Protein AF-A0A8T6Q1A8-F1 (afdb_monomer_lite)

Sequence (172 aa):
NLSPQQPLPDKAPEMGGGPTGDSDDDLKTLLKALLAKLEGNATGDNDNKPDDNPTGDGEDDEEETTITGDSAWRAEVIMPGIDLSRKVKPTAFKRDVLAAADKTLVRQVVGDADIRKLPKQSVDMAFNAVSEIAKGRNTRSTTGDAQRPNMGMTSIASLNKQNADFWSNRKG

Organism: Escherichia coli (NCBI:txid562)

Radius of gyration: 29.1 Å; chains: 1; bounding box: 57×61×87 Å

pLDDT: mean 73.67, std 16.0, range [37.66, 94.38]

Secondary structure (DSSP, 8-state):
-----S----S--SS--------HHHHHHHHHHHHHHHHTT----------S-TT-SSSTT---EE--THHHHHHHHHSTT---SSEE-HHHHHHHHHHHS-HHHHHHHHTT--GGGS-HHHHHHHHHHHHHHHHHHHH----TTTT-TT-----HHHHHHHHHHHHHTT--

Structure (mmCIF, N/CA/C/O backbone):
data_AF-A0A8T6Q1A8-F1
#
_entry.id   AF-A0A8T6Q1A8-F1
#
loop_
_atom_site.group_PDB
_atom_site.id
_atom_site.type_symbol
_atom_site.label_atom_id
_atom_site.label_alt_id
_atom_site.label_comp_id
_atom_site.label_asym_id
_atom_site.label_entity_id
_atom_site.label_seq_id
_atom_site.pdbx_PDB_ins_code
_atom_site.Cartn_x
_atom_site.Cartn_y
_atom_site.Cartn_z
_atom_site.occupancy
_atom_site.B_iso_or_equiv
_atom_site.auth_seq_id
_atom_site.auth_comp_id
_atom_site.auth_asym_id
_atom_site.auth_atom_id
_atom_site.pdbx_PDB_model_num
ATOM 1 N N . ASN A 1 1 ? 41.055 49.635 -30.285 1.00 50.28 1 ASN A N 1
ATOM 2 C CA . ASN A 1 1 ? 40.149 50.374 -29.384 1.00 50.28 1 ASN A CA 1
ATOM 3 C C . ASN A 1 1 ? 38.713 50.204 -29.843 1.00 50.28 1 ASN A C 1
ATOM 5 O O . ASN A 1 1 ? 38.226 51.037 -30.592 1.00 50.28 1 ASN A O 1
ATOM 9 N N . LEU A 1 2 ? 38.058 49.112 -29.441 1.00 51.06 2 LEU A N 1
ATOM 10 C CA . LEU A 1 2 ? 36.600 49.018 -29.501 1.00 51.06 2 LEU A CA 1
ATOM 11 C C . LEU A 1 2 ? 36.084 49.250 -28.083 1.00 51.06 2 LEU A C 1
ATOM 13 O O . LEU A 1 2 ? 36.251 48.396 -27.216 1.00 51.06 2 LEU A O 1
ATOM 17 N N . SER A 1 3 ? 35.533 50.435 -27.842 1.00 64.31 3 SER A N 1
ATOM 18 C CA . SER A 1 3 ? 34.789 50.723 -26.618 1.00 64.31 3 SER A CA 1
ATOM 19 C C . SER A 1 3 ? 33.500 49.892 -26.611 1.00 64.31 3 SER A C 1
ATOM 21 O O . SER A 1 3 ? 32.858 49.795 -27.661 1.00 64.31 3 SER A O 1
ATOM 23 N N . PRO A 1 4 ? 33.087 49.308 -25.474 1.00 60.31 4 PRO A N 1
ATOM 24 C CA . PRO A 1 4 ? 31.845 48.550 -25.405 1.00 60.31 4 PRO A CA 1
ATOM 25 C C . PRO A 1 4 ? 30.645 49.487 -25.594 1.00 60.31 4 PRO A C 1
ATOM 27 O O . PRO A 1 4 ? 30.367 50.354 -24.767 1.00 60.31 4 PRO A O 1
ATOM 30 N N . GLN A 1 5 ? 29.942 49.328 -26.715 1.00 64.19 5 GLN A N 1
ATOM 31 C CA . GLN A 1 5 ? 28.661 49.978 -26.979 1.00 64.19 5 GLN A CA 1
ATOM 32 C C . GLN A 1 5 ? 27.551 49.136 -26.366 1.00 64.19 5 GLN A C 1
ATOM 34 O O . GLN A 1 5 ? 26.950 48.320 -27.052 1.00 64.19 5 GLN A O 1
ATOM 39 N N . GLN A 1 6 ? 27.344 49.321 -25.063 1.00 65.00 6 GLN A N 1
ATOM 40 C CA . GLN A 1 6 ? 26.043 49.388 -24.385 1.00 65.00 6 GLN A CA 1
ATOM 41 C C . GLN A 1 6 ? 26.291 49.378 -22.868 1.00 65.00 6 GLN A C 1
ATOM 43 O O . GLN A 1 6 ? 26.994 48.488 -22.384 1.00 65.00 6 GLN A O 1
ATOM 48 N N . PRO A 1 7 ? 25.763 50.351 -22.099 1.00 67.50 7 PRO A N 1
ATOM 49 C CA . PRO A 1 7 ? 25.783 50.239 -20.648 1.00 67.50 7 PRO A CA 1
ATOM 50 C C . PRO A 1 7 ? 24.930 49.034 -20.237 1.00 67.50 7 PRO A C 1
ATOM 52 O O . PRO A 1 7 ? 23.862 48.796 -20.805 1.00 67.50 7 PRO A O 1
ATOM 55 N N . LEU A 1 8 ? 25.423 48.261 -19.269 1.00 63.38 8 LEU A N 1
ATOM 56 C CA . LEU A 1 8 ? 24.639 47.204 -18.636 1.00 63.38 8 LEU A CA 1
ATOM 57 C C . LEU A 1 8 ? 23.349 47.816 -18.055 1.00 63.38 8 LEU A C 1
ATOM 59 O O . LEU A 1 8 ? 23.383 48.954 -17.585 1.00 63.38 8 LEU A O 1
ATOM 63 N N . PRO A 1 9 ? 22.213 47.103 -18.110 1.00 67.38 9 PRO A N 1
ATOM 64 C CA . PRO A 1 9 ? 20.949 47.620 -17.609 1.00 67.38 9 PRO A CA 1
ATOM 65 C C . PRO A 1 9 ? 21.023 47.880 -16.098 1.00 67.38 9 PRO A C 1
ATOM 67 O O . PRO A 1 9 ? 21.118 46.955 -15.293 1.00 67.38 9 PRO A O 1
ATOM 70 N N . ASP A 1 10 ? 20.939 49.155 -15.722 1.00 61.56 10 ASP A N 1
ATOM 71 C CA . ASP A 1 10 ? 20.756 49.605 -14.345 1.00 61.56 10 ASP A CA 1
ATOM 72 C C . ASP A 1 10 ? 19.269 49.535 -13.974 1.00 61.56 10 ASP A C 1
ATOM 74 O O . ASP A 1 10 ? 18.529 50.487 -14.225 1.00 61.56 10 ASP A O 1
ATOM 78 N N . LYS A 1 11 ? 18.828 48.419 -13.376 1.00 56.56 11 LYS A N 1
ATOM 79 C CA . LYS A 1 11 ? 17.874 48.344 -12.243 1.00 56.56 11 LYS A CA 1
ATOM 80 C C . LYS A 1 11 ? 17.259 46.955 -12.083 1.00 56.56 11 LYS A C 1
ATOM 82 O O . LYS A 1 11 ? 17.244 46.143 -12.998 1.00 56.56 11 LYS A O 1
ATOM 87 N N . ALA A 1 12 ? 16.784 46.743 -10.856 1.00 61.25 12 ALA A N 1
ATOM 88 C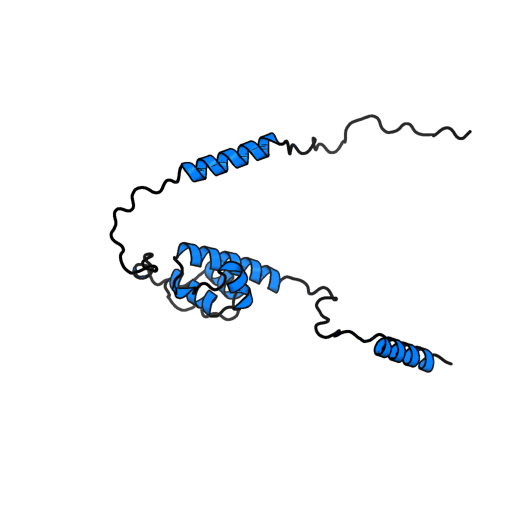 CA . ALA A 1 12 ? 16.126 45.566 -10.302 1.00 61.25 12 ALA A CA 1
ATOM 89 C C . ALA A 1 12 ? 15.215 44.791 -11.280 1.00 61.25 12 ALA A C 1
ATOM 91 O O . ALA A 1 12 ? 14.568 45.403 -12.129 1.00 61.25 12 ALA A O 1
ATOM 92 N N . PRO A 1 13 ? 15.122 43.456 -11.121 1.00 58.44 13 PRO A N 1
ATOM 93 C CA . PRO A 1 13 ? 14.338 42.594 -12.001 1.00 58.44 13 PRO A CA 1
ATOM 94 C C . PRO A 1 13 ? 12.860 43.018 -12.054 1.00 58.44 13 PRO A C 1
ATOM 96 O O . PRO A 1 13 ? 12.209 43.157 -11.022 1.00 58.44 13 PRO A O 1
ATOM 99 N N . GLU A 1 14 ? 12.320 43.181 -13.267 1.00 59.78 14 GLU A N 1
ATOM 100 C CA . GLU A 1 14 ? 10.904 43.521 -13.514 1.00 59.78 14 GLU A CA 1
ATOM 101 C C . GLU A 1 14 ? 9.925 42.383 -13.169 1.00 59.78 14 GLU A C 1
ATOM 103 O O . GLU A 1 14 ? 8.719 42.598 -13.069 1.00 59.78 14 GLU A O 1
ATOM 108 N N . MET A 1 15 ? 10.423 41.168 -12.940 1.00 58.81 15 MET A N 1
ATOM 109 C CA . MET A 1 15 ? 9.627 40.066 -12.402 1.00 58.81 15 MET A CA 1
ATOM 110 C C . MET A 1 15 ? 9.743 40.116 -10.882 1.00 58.81 15 MET A C 1
ATOM 112 O O . MET A 1 15 ? 10.792 39.761 -10.355 1.00 58.81 15 MET A O 1
ATOM 116 N N . GLY A 1 16 ? 8.690 40.584 -10.203 1.00 51.47 16 GLY A N 1
ATOM 117 C CA . GLY A 1 16 ? 8.607 40.823 -8.754 1.00 51.47 16 GLY A CA 1
ATOM 118 C C . GLY A 1 16 ? 8.807 39.599 -7.850 1.00 51.47 16 GLY A C 1
ATOM 119 O O . GLY A 1 16 ? 7.945 39.276 -7.040 1.00 51.47 16 GLY A O 1
ATOM 120 N N . GLY A 1 17 ? 9.950 38.933 -7.958 1.00 48.50 17 GLY A N 1
ATOM 121 C CA . GLY A 1 17 ? 10.480 38.009 -6.974 1.00 48.50 17 GLY A CA 1
ATOM 122 C C . GLY A 1 17 ? 11.576 38.725 -6.204 1.00 48.50 17 GLY A C 1
ATOM 123 O O . GLY A 1 17 ? 12.633 39.026 -6.758 1.00 48.50 17 GLY A O 1
ATOM 124 N N . GLY A 1 18 ? 11.327 39.012 -4.927 1.00 59.09 18 GLY A N 1
ATOM 125 C CA . GLY A 1 18 ? 12.417 39.323 -4.009 1.00 59.09 18 GLY A CA 1
ATOM 126 C C . GLY A 1 18 ? 13.420 38.159 -3.946 1.00 59.09 18 GLY A C 1
ATOM 127 O O . GLY A 1 18 ? 13.125 37.066 -4.441 1.00 59.09 18 GLY A O 1
ATOM 128 N N . PRO A 1 19 ? 14.595 38.364 -3.326 1.00 55.53 19 PRO A N 1
ATOM 129 C CA . PRO A 1 19 ? 15.472 37.258 -2.960 1.00 55.53 19 PRO A CA 1
ATOM 130 C C . PRO A 1 19 ? 14.621 36.211 -2.238 1.00 55.53 19 PRO A C 1
ATOM 132 O O . PRO A 1 19 ? 13.885 36.568 -1.316 1.00 55.53 19 PRO A O 1
ATOM 135 N N . THR A 1 20 ? 14.651 34.956 -2.688 1.00 60.41 20 THR A N 1
ATOM 136 C CA . THR A 1 20 ? 13.976 33.865 -1.983 1.00 60.41 20 THR A CA 1
ATOM 137 C C . THR A 1 20 ? 14.508 33.870 -0.559 1.00 60.41 20 THR A C 1
ATOM 139 O O . THR A 1 20 ? 15.710 33.713 -0.345 1.00 60.41 20 THR A O 1
ATOM 142 N N . GLY A 1 21 ? 13.628 34.188 0.388 1.00 52.78 21 GLY A N 1
ATOM 143 C CA . GLY A 1 21 ? 13.947 34.414 1.791 1.00 52.78 21 GLY A CA 1
ATOM 144 C C . GLY A 1 21 ? 14.279 33.125 2.524 1.00 52.78 21 GLY A C 1
ATOM 145 O O . GLY A 1 21 ? 13.750 32.903 3.598 1.00 52.78 21 GLY A O 1
ATOM 146 N N . ASP A 1 22 ? 15.158 32.294 1.974 1.00 56.25 22 ASP A N 1
ATOM 147 C CA . AS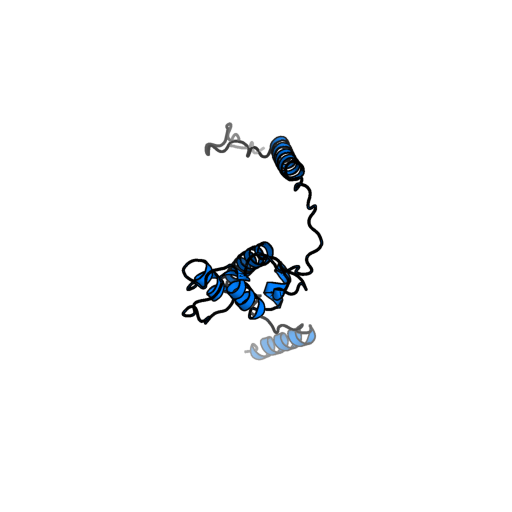P A 1 22 ? 15.724 31.146 2.670 1.00 56.25 22 ASP A CA 1
ATOM 148 C C . ASP A 1 22 ? 16.841 31.671 3.582 1.00 56.25 22 ASP A C 1
ATOM 150 O O . ASP A 1 22 ? 18.032 31.481 3.343 1.00 56.25 22 ASP A O 1
ATOM 154 N N . SER A 1 23 ? 16.450 32.451 4.589 1.00 57.88 23 SER A N 1
ATOM 155 C CA . SER A 1 23 ? 17.366 32.916 5.627 1.00 57.88 23 SER A CA 1
ATOM 156 C C . SER A 1 23 ? 17.529 31.801 6.661 1.00 57.88 23 SER A C 1
ATOM 158 O O . SER A 1 23 ? 16.548 31.176 7.059 1.00 57.88 23 SER A O 1
ATOM 160 N N . ASP A 1 24 ? 18.755 31.563 7.139 1.00 58.31 24 ASP A N 1
ATOM 161 C CA . ASP A 1 24 ? 19.091 30.517 8.129 1.00 58.31 24 ASP A CA 1
ATOM 162 C C . ASP A 1 24 ? 18.210 30.532 9.397 1.00 58.31 24 ASP A C 1
ATOM 164 O O . ASP A 1 24 ? 18.129 29.546 10.137 1.00 58.31 24 ASP A O 1
ATOM 168 N N . ASP A 1 25 ? 17.555 31.656 9.670 1.00 62.12 25 ASP A N 1
ATOM 169 C CA . ASP A 1 25 ? 16.657 31.846 10.803 1.00 62.12 25 ASP A CA 1
ATOM 170 C C . ASP A 1 25 ? 15.315 31.111 10.642 1.00 62.12 25 ASP A C 1
ATOM 172 O O . ASP A 1 25 ? 14.766 30.633 11.641 1.00 62.12 25 ASP A O 1
ATOM 176 N N . ASP A 1 26 ? 14.837 30.895 9.414 1.00 68.25 26 ASP A N 1
ATOM 177 C CA . ASP A 1 26 ? 13.622 30.114 9.157 1.00 68.25 26 ASP A CA 1
ATOM 178 C C . ASP A 1 26 ? 13.866 28.623 9.410 1.00 68.25 26 ASP A C 1
ATOM 180 O O . ASP A 1 26 ? 13.065 27.952 10.067 1.00 68.25 26 ASP A O 1
ATOM 184 N N . LEU A 1 27 ? 15.038 28.112 9.017 1.00 73.06 27 LEU A N 1
ATOM 185 C CA . LEU A 1 27 ? 15.457 26.740 9.319 1.00 73.06 27 LEU A CA 1
ATOM 186 C C . LEU A 1 27 ? 15.594 26.497 10.827 1.00 73.06 27 LEU A C 1
ATOM 188 O O . LEU A 1 27 ? 15.130 25.475 11.338 1.00 73.06 27 LEU A O 1
ATOM 192 N N . LYS A 1 28 ? 16.181 27.442 11.570 1.00 76.31 28 LYS A N 1
ATOM 193 C CA . LYS A 1 28 ? 16.284 27.348 13.039 1.00 76.31 28 LYS A CA 1
ATOM 194 C C . LYS A 1 28 ? 14.915 27.404 13.712 1.00 76.31 28 LYS A C 1
ATOM 196 O O . LYS A 1 28 ? 14.704 26.720 14.714 1.00 76.31 28 LYS A O 1
ATOM 201 N N . THR A 1 29 ? 13.992 28.195 13.172 1.00 79.75 29 THR A N 1
ATOM 202 C CA . THR A 1 29 ? 12.621 28.308 13.682 1.00 79.75 29 THR A CA 1
ATOM 203 C C . THR A 1 29 ? 11.850 27.009 13.469 1.00 79.75 29 THR A C 1
ATOM 205 O O . THR A 1 29 ? 11.234 26.503 14.408 1.00 79.75 29 THR A O 1
ATOM 208 N N . LEU A 1 30 ? 11.962 26.403 12.284 1.00 77.31 30 LEU A N 1
ATOM 209 C CA . LEU A 1 30 ? 11.374 25.095 11.988 1.00 77.31 30 LEU A CA 1
ATOM 210 C C . LEU A 1 30 ? 11.970 23.983 12.859 1.00 77.31 30 LEU A C 1
ATOM 212 O O . LEU A 1 30 ? 11.228 23.158 13.392 1.00 77.31 30 LEU A O 1
ATOM 216 N N . LEU A 1 31 ? 13.290 23.986 13.066 1.00 80.94 31 LEU A N 1
ATOM 21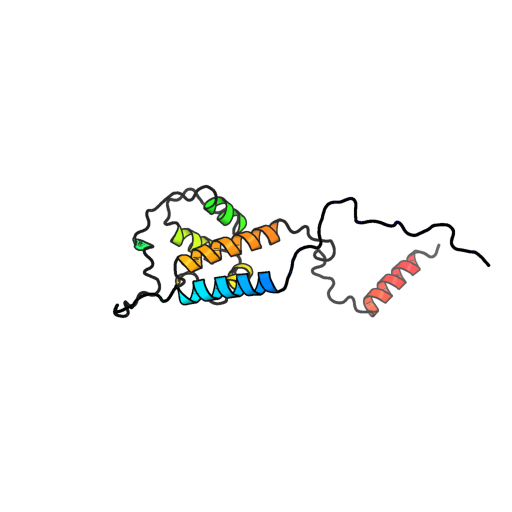7 C CA . LEU A 1 31 ? 13.957 23.003 13.921 1.00 80.94 31 LEU A CA 1
ATOM 218 C C . LEU A 1 31 ? 13.528 23.136 15.390 1.00 80.94 31 LEU A C 1
ATOM 220 O O . LEU A 1 31 ? 13.249 22.131 16.041 1.00 80.94 31 LEU A O 1
ATOM 224 N N . LYS A 1 32 ? 13.404 24.367 15.903 1.00 81.94 32 LYS A N 1
ATOM 225 C CA . LYS A 1 32 ? 12.859 24.619 17.247 1.00 81.94 32 LYS A CA 1
ATOM 226 C C . LYS A 1 32 ? 11.398 24.195 17.367 1.00 81.94 32 LYS A C 1
ATOM 228 O O . LYS A 1 32 ? 11.029 23.624 18.387 1.00 81.94 32 LYS A O 1
ATOM 233 N N . ALA A 1 33 ? 10.579 24.437 16.346 1.00 77.06 33 ALA A N 1
ATOM 234 C CA . ALA A 1 33 ? 9.182 24.014 16.341 1.00 77.06 33 ALA A CA 1
ATOM 235 C C . ALA A 1 33 ? 9.045 22.480 16.346 1.00 77.06 33 ALA A C 1
ATOM 237 O O . ALA A 1 33 ? 8.206 21.939 17.064 1.00 77.06 33 ALA A O 1
ATOM 238 N N . LEU A 1 34 ? 9.899 21.772 15.597 1.00 78.19 34 LEU A N 1
ATOM 239 C CA . LEU A 1 34 ? 9.973 20.308 15.614 1.00 78.19 34 LEU A CA 1
ATOM 240 C C . LEU A 1 34 ? 10.422 19.772 16.977 1.00 78.19 34 LEU A C 1
ATOM 242 O O . LEU A 1 34 ? 9.798 18.845 17.488 1.00 78.19 34 LEU A O 1
ATOM 246 N N . LEU A 1 35 ? 11.452 20.372 17.582 1.00 80.94 35 LEU A N 1
ATOM 247 C CA . LEU A 1 35 ? 11.942 19.965 18.900 1.00 80.94 35 LEU A CA 1
ATOM 248 C C . LEU A 1 35 ? 10.886 20.191 19.989 1.00 80.94 35 LEU A C 1
ATOM 250 O O . LEU A 1 35 ? 10.603 19.279 20.756 1.00 80.94 35 LEU A O 1
ATOM 254 N N . ALA A 1 36 ? 10.222 21.349 19.994 1.00 76.88 36 ALA A N 1
ATOM 255 C CA . ALA A 1 36 ? 9.139 21.636 20.933 1.00 76.88 36 ALA A CA 1
ATOM 256 C C . ALA A 1 36 ? 7.956 20.666 20.772 1.00 76.88 36 ALA A C 1
ATOM 258 O O . ALA A 1 36 ? 7.343 20.257 21.757 1.00 76.88 36 ALA A O 1
ATOM 259 N N . LYS A 1 37 ? 7.646 20.256 19.536 1.00 73.00 37 LYS A N 1
ATOM 260 C CA . LYS A 1 37 ? 6.608 19.254 19.268 1.00 73.00 37 LYS A CA 1
ATOM 261 C C . LYS A 1 37 ? 7.021 17.846 19.711 1.00 73.00 37 LYS A C 1
ATOM 263 O O . LYS A 1 37 ? 6.156 17.068 20.093 1.00 73.00 37 LYS A O 1
ATOM 268 N N . LEU A 1 38 ? 8.314 17.525 19.675 1.00 70.81 38 LEU A N 1
ATOM 269 C CA . LEU A 1 38 ? 8.850 16.251 20.156 1.00 70.81 38 LEU A CA 1
ATOM 270 C C . LEU A 1 38 ? 8.897 16.199 21.694 1.00 70.81 38 LEU A C 1
ATOM 272 O O . LEU A 1 38 ? 8.520 15.191 22.280 1.00 70.81 38 LEU A O 1
ATOM 276 N N . GLU A 1 39 ? 9.291 17.295 22.347 1.00 64.94 39 GLU A N 1
ATOM 277 C CA . GLU A 1 39 ? 9.340 17.418 23.812 1.00 64.94 39 GLU A CA 1
ATOM 278 C C . GLU A 1 39 ? 7.942 17.534 24.445 1.00 64.94 39 GLU A C 1
ATOM 280 O O . GLU A 1 39 ? 7.710 17.022 25.537 1.00 64.94 39 GLU A O 1
ATOM 285 N N . GLY A 1 40 ? 6.978 18.144 23.744 1.00 56.12 40 GLY A N 1
ATOM 286 C CA . GLY A 1 40 ? 5.577 18.224 24.178 1.00 56.12 40 GLY A CA 1
ATOM 287 C C . GLY A 1 40 ? 4.805 16.902 24.087 1.00 56.12 40 GLY A C 1
ATOM 288 O O . GLY A 1 40 ? 3.687 16.817 24.588 1.00 56.12 40 GLY A O 1
ATOM 289 N N . ASN A 1 41 ? 5.397 15.871 23.478 1.00 51.59 41 ASN A N 1
ATOM 290 C CA . ASN A 1 41 ? 4.816 14.539 23.321 1.00 51.59 41 ASN A CA 1
ATOM 291 C C . ASN A 1 41 ? 5.453 13.526 24.289 1.00 51.59 41 ASN A C 1
ATOM 293 O O . ASN A 1 41 ? 5.651 12.361 23.942 1.00 51.59 41 ASN A O 1
ATOM 297 N N . ALA A 1 42 ? 5.769 13.963 25.515 1.00 46.19 42 ALA A N 1
ATOM 298 C CA . ALA A 1 42 ? 6.004 13.062 26.637 1.00 46.19 42 ALA A CA 1
ATOM 299 C C . ALA A 1 42 ? 4.696 12.317 26.939 1.00 46.19 42 ALA A C 1
ATOM 301 O O . ALA A 1 42 ? 3.842 12.775 27.696 1.00 46.19 42 ALA A O 1
ATOM 302 N N . THR A 1 43 ? 4.523 11.192 26.251 1.00 44.66 43 THR A N 1
ATOM 303 C CA . THR A 1 43 ? 3.479 10.197 26.472 1.00 44.66 43 THR A CA 1
ATOM 304 C C . THR A 1 43 ? 3.406 9.912 27.967 1.00 44.66 43 THR A C 1
ATOM 306 O O . THR A 1 43 ? 4.384 9.459 28.561 1.00 44.66 43 THR A O 1
ATOM 309 N N . GLY A 1 44 ? 2.270 10.259 28.569 1.00 39.78 44 GLY A N 1
ATOM 310 C CA . GLY A 1 44 ? 1.992 9.975 29.965 1.00 39.78 44 GLY A CA 1
ATOM 311 C C . GLY A 1 44 ? 2.153 8.486 30.251 1.00 39.78 44 GLY A C 1
ATOM 312 O O . GLY A 1 44 ? 1.695 7.648 29.479 1.00 39.78 44 GLY A O 1
ATOM 313 N N . ASP A 1 45 ? 2.869 8.223 31.336 1.00 37.66 45 ASP A N 1
ATOM 314 C CA . ASP A 1 45 ? 2.750 7.094 32.254 1.00 37.66 45 ASP A CA 1
ATOM 315 C C . ASP A 1 45 ? 1.932 5.897 31.739 1.00 37.66 45 ASP A C 1
ATOM 317 O O . ASP A 1 45 ? 0.711 5.827 31.884 1.00 37.66 45 ASP A O 1
ATOM 321 N N . ASN A 1 46 ? 2.624 4.946 31.112 1.00 43.53 46 ASN A N 1
ATOM 322 C CA . ASN A 1 46 ? 2.043 3.665 30.735 1.00 43.53 46 ASN A CA 1
ATOM 323 C C . ASN A 1 46 ? 2.243 2.689 31.901 1.00 43.53 46 ASN A C 1
ATOM 325 O O . ASN A 1 46 ? 3.024 1.744 31.822 1.00 43.53 46 ASN A O 1
ATOM 329 N N . ASP A 1 47 ? 1.522 2.937 32.992 1.00 45.22 47 ASP A N 1
ATOM 330 C CA . ASP A 1 47 ? 1.401 2.042 34.147 1.00 45.22 47 ASP A CA 1
ATOM 331 C C . ASP A 1 47 ? 0.419 0.891 33.830 1.00 45.22 47 ASP A C 1
ATOM 333 O O . ASP A 1 47 ? -0.447 0.511 34.620 1.00 45.22 47 ASP A O 1
ATOM 337 N N . ASN A 1 48 ? 0.518 0.340 32.615 1.00 43.09 48 ASN A N 1
ATOM 338 C CA . ASN A 1 48 ? -0.237 -0.826 32.193 1.00 43.09 48 ASN A CA 1
ATOM 339 C C . ASN A 1 48 ? 0.726 -2.004 32.073 1.00 43.09 48 ASN A C 1
ATOM 341 O O . ASN A 1 48 ? 1.746 -1.938 31.385 1.00 43.09 48 ASN A O 1
ATOM 345 N N . LYS A 1 49 ? 0.397 -3.088 32.780 1.00 44.03 49 LYS A N 1
ATOM 346 C CA . LYS A 1 49 ? 1.082 -4.379 32.678 1.00 44.03 49 LYS A CA 1
ATOM 347 C C . LYS A 1 49 ? 1.305 -4.747 31.205 1.00 44.03 49 LYS A C 1
ATOM 349 O O . LYS A 1 49 ? 0.454 -4.409 30.383 1.00 44.03 49 LYS A O 1
ATOM 354 N N . PRO A 1 50 ? 2.389 -5.470 30.870 1.00 43.84 50 PRO A N 1
ATOM 355 C CA . PRO A 1 50 ? 2.573 -5.956 29.515 1.00 43.84 50 PRO A CA 1
ATOM 356 C C . PRO A 1 50 ? 1.454 -6.959 29.236 1.00 43.84 50 PRO A C 1
ATOM 358 O O . PRO A 1 50 ? 1.484 -8.085 29.729 1.00 43.84 50 PRO A O 1
ATOM 361 N N . ASP A 1 51 ? 0.425 -6.513 28.525 1.00 42.69 51 ASP A N 1
ATOM 362 C CA . ASP A 1 51 ? -0.492 -7.415 27.857 1.00 42.69 51 ASP A CA 1
ATOM 363 C C . ASP A 1 51 ? 0.261 -7.964 26.644 1.00 42.69 51 ASP A C 1
ATOM 365 O O . ASP A 1 51 ? 0.854 -7.212 25.864 1.00 42.69 51 ASP A O 1
ATOM 369 N N . ASP A 1 52 ? 0.306 -9.285 26.530 1.00 45.00 52 ASP A N 1
ATOM 370 C CA . ASP A 1 52 ? 1.171 -10.060 25.632 1.00 45.00 52 ASP A CA 1
ATOM 371 C C . ASP A 1 52 ? 0.720 -9.993 24.153 1.00 45.00 52 ASP A C 1
ATOM 373 O O . ASP A 1 52 ? 0.975 -10.897 23.357 1.00 45.00 52 ASP A O 1
ATOM 377 N N . ASN A 1 53 ? 0.048 -8.910 23.755 1.00 48.25 53 ASN A N 1
ATOM 378 C CA . ASN A 1 53 ? -0.504 -8.719 22.420 1.00 48.25 53 ASN A CA 1
ATOM 379 C C . ASN A 1 53 ? 0.065 -7.447 21.762 1.00 48.25 53 ASN A C 1
ATOM 381 O O . ASN A 1 53 ? -0.577 -6.397 21.764 1.00 48.25 53 ASN A O 1
ATOM 385 N N . PRO A 1 54 ? 1.232 -7.522 21.088 1.00 50.38 54 PRO A N 1
ATOM 386 C CA . PRO A 1 54 ? 1.812 -6.387 20.356 1.00 50.38 54 PRO A CA 1
ATOM 387 C C . PRO A 1 54 ? 0.991 -5.968 19.114 1.00 50.38 54 PRO A C 1
ATOM 389 O O . PRO A 1 54 ? 1.407 -5.096 18.358 1.00 50.38 54 PRO A O 1
ATOM 392 N N . THR A 1 55 ? -0.164 -6.602 18.892 1.00 52.59 55 THR A N 1
ATOM 393 C CA . THR A 1 55 ? -1.115 -6.387 17.786 1.00 52.59 55 THR A CA 1
ATOM 394 C C . THR A 1 55 ? -2.510 -5.967 18.258 1.00 52.59 55 THR A C 1
ATOM 396 O O . THR A 1 55 ? -3.396 -5.801 17.426 1.00 52.59 55 THR A O 1
ATOM 399 N N . GLY A 1 56 ? -2.719 -5.760 19.565 1.00 48.53 56 GLY A N 1
ATOM 400 C CA . GLY A 1 56 ? -4.005 -5.366 20.157 1.00 48.53 56 GLY A CA 1
ATOM 401 C C . GLY A 1 56 ? -4.407 -3.908 19.890 1.00 48.53 56 GLY A C 1
ATOM 402 O O . GLY A 1 56 ? -4.774 -3.194 20.813 1.00 48.53 56 GLY A O 1
ATOM 403 N N . ASP A 1 57 ? -4.311 -3.444 18.644 1.00 54.62 57 ASP A N 1
ATOM 404 C CA . ASP A 1 57 ? -4.650 -2.080 18.211 1.00 54.62 57 ASP A CA 1
ATOM 405 C C . ASP A 1 57 ? -6.095 -1.999 17.680 1.00 54.62 57 ASP A C 1
ATOM 407 O O . ASP A 1 57 ? -6.349 -1.545 16.565 1.00 54.62 57 ASP A O 1
ATOM 411 N N . GLY A 1 58 ? -7.055 -2.530 18.448 1.00 56.31 58 GLY A N 1
ATOM 412 C CA . GLY A 1 58 ? -8.493 -2.351 18.192 1.00 56.31 58 GLY A CA 1
ATOM 413 C C . GLY A 1 58 ? -9.009 -2.869 16.845 1.00 56.31 58 GLY A C 1
ATOM 414 O O . GLY A 1 58 ? -10.116 -2.536 16.438 1.00 56.31 58 GLY A O 1
ATOM 415 N N . GLU A 1 59 ? -8.237 -3.675 16.120 1.00 58.53 59 GLU A N 1
ATOM 416 C CA . GLU A 1 59 ? -8.685 -4.260 14.853 1.00 58.53 59 GLU A CA 1
ATOM 417 C C . GLU A 1 59 ? -9.788 -5.272 15.056 1.00 58.53 59 GLU A C 1
ATOM 419 O O . GLU A 1 59 ? -10.707 -5.376 14.245 1.00 58.53 59 GLU A O 1
ATOM 424 N N . ASP A 1 60 ? -9.731 -6.001 16.165 1.00 63.47 60 ASP A N 1
ATOM 425 C CA . ASP A 1 60 ? -10.817 -6.883 16.552 1.00 63.47 60 ASP A CA 1
ATOM 426 C C . ASP A 1 60 ? -12.128 -6.109 16.776 1.00 63.47 60 ASP A C 1
ATOM 428 O O . ASP A 1 60 ? -13.193 -6.646 16.467 1.00 63.47 60 ASP A O 1
ATOM 432 N N . ASP A 1 61 ? -12.034 -4.818 17.105 1.00 72.50 61 ASP A N 1
ATOM 433 C CA . ASP A 1 61 ? -13.160 -3.906 17.318 1.00 72.50 61 ASP A CA 1
ATOM 434 C C . ASP A 1 61 ? -13.594 -3.142 16.047 1.00 72.50 61 ASP A C 1
ATOM 436 O O . ASP A 1 61 ? -14.579 -2.403 16.075 1.00 72.50 61 ASP A O 1
ATOM 440 N N . GLU A 1 62 ? -12.893 -3.295 14.915 1.00 77.44 62 GLU A N 1
ATOM 441 C CA . GLU A 1 62 ? -13.279 -2.647 13.655 1.00 77.44 62 GLU A CA 1
ATOM 442 C C . GLU A 1 62 ? -14.517 -3.292 13.027 1.00 77.44 62 GLU A C 1
ATOM 444 O O . GLU A 1 62 ? -14.615 -4.514 12.891 1.00 77.44 62 GLU A O 1
ATOM 449 N N . GLU A 1 63 ? -15.432 -2.455 12.539 1.00 80.25 63 GLU A N 1
ATOM 450 C CA . GLU A 1 63 ? -16.566 -2.923 11.751 1.00 80.25 63 GLU A CA 1
ATOM 451 C C . GLU A 1 63 ? -16.130 -3.370 10.351 1.00 80.25 63 GLU A C 1
ATOM 453 O O . GLU A 1 63 ? -15.336 -2.718 9.660 1.00 80.25 63 GLU A O 1
ATOM 458 N N . GLU A 1 64 ? -16.703 -4.484 9.899 1.00 83.25 64 GLU A N 1
ATOM 459 C CA . GLU A 1 64 ? -16.536 -4.950 8.530 1.00 83.25 64 GLU A CA 1
ATOM 460 C C . GLU A 1 64 ? -17.260 -4.009 7.567 1.00 83.25 64 GLU A C 1
ATOM 462 O O . GLU A 1 64 ? -18.492 -3.935 7.517 1.00 83.25 64 GLU A O 1
ATOM 467 N N . THR A 1 65 ? -16.482 -3.310 6.748 1.00 81.62 65 THR A N 1
ATOM 468 C CA . THR A 1 65 ? -17.004 -2.352 5.775 1.00 81.62 65 THR A CA 1
ATOM 469 C C . THR A 1 65 ? -16.563 -2.740 4.373 1.00 81.62 65 THR A C 1
ATOM 471 O O . THR A 1 65 ? -15.555 -3.416 4.168 1.00 81.62 65 THR A O 1
ATOM 474 N N . THR A 1 66 ? -17.357 -2.360 3.374 1.00 83.94 66 THR A N 1
ATOM 475 C CA . THR A 1 66 ? -16.918 -2.471 1.982 1.00 83.94 66 THR A CA 1
ATOM 476 C C . THR A 1 66 ? -15.842 -1.417 1.747 1.00 83.94 66 THR A C 1
ATOM 478 O O . THR A 1 66 ? -16.067 -0.234 2.004 1.00 83.94 66 THR A O 1
ATOM 481 N N . ILE A 1 67 ? -14.674 -1.830 1.254 1.00 86.44 67 ILE A N 1
ATOM 482 C CA . ILE A 1 67 ? -13.575 -0.901 0.996 1.00 86.44 67 ILE A CA 1
ATOM 483 C C . ILE A 1 67 ? -13.878 -0.102 -0.269 1.00 86.44 67 ILE A C 1
ATOM 485 O O . ILE A 1 67 ? -13.943 -0.647 -1.368 1.00 86.44 67 ILE A O 1
ATOM 489 N N . THR A 1 68 ? -14.050 1.210 -0.116 1.00 84.75 68 THR A N 1
ATOM 490 C CA . THR A 1 68 ? -14.410 2.114 -1.217 1.00 84.75 68 THR A CA 1
ATOM 491 C C . THR A 1 68 ? -13.479 3.318 -1.319 1.00 84.75 68 THR A C 1
ATOM 493 O O . THR A 1 68 ? -12.745 3.640 -0.382 1.00 84.75 68 THR A O 1
ATOM 496 N N . GLY A 1 69 ? -13.534 4.005 -2.463 1.00 88.06 69 GLY A N 1
ATOM 497 C CA . GLY A 1 69 ? -12.851 5.276 -2.696 1.00 88.06 69 GLY A CA 1
ATOM 498 C C . GLY A 1 69 ? -11.329 5.153 -2.670 1.00 88.06 69 GLY A C 1
ATOM 499 O O . GLY A 1 69 ? -10.736 4.366 -3.406 1.00 88.06 69 GLY A O 1
ATOM 500 N N . ASP A 1 70 ? -10.709 5.943 -1.805 1.00 86.62 70 ASP A N 1
ATOM 501 C CA . ASP A 1 70 ? -9.264 6.138 -1.729 1.00 86.62 70 ASP A CA 1
ATOM 502 C C . ASP A 1 70 ? -8.482 4.865 -1.378 1.00 86.62 70 ASP A C 1
ATOM 504 O O . ASP A 1 70 ? -7.427 4.596 -1.954 1.00 86.62 70 ASP A O 1
ATOM 508 N N . SER A 1 71 ? -8.994 4.064 -0.444 1.00 86.12 71 SER A N 1
ATOM 509 C CA . SER A 1 71 ? -8.361 2.803 -0.037 1.00 86.12 71 SER A CA 1
ATOM 510 C C . SER A 1 71 ? -8.466 1.744 -1.133 1.00 86.12 71 SER A C 1
ATOM 512 O O . SER A 1 71 ? -7.503 1.027 -1.390 1.00 86.12 71 SER A O 1
ATOM 514 N N . ALA A 1 72 ? -9.611 1.689 -1.816 1.00 89.19 72 ALA A N 1
ATOM 515 C CA . ALA A 1 72 ? -9.834 0.800 -2.950 1.00 89.19 72 ALA A CA 1
ATOM 516 C C . ALA A 1 72 ? -8.887 1.127 -4.111 1.00 89.19 72 ALA A C 1
ATOM 518 O O . ALA A 1 72 ? -8.219 0.244 -4.643 1.00 89.19 72 ALA A O 1
ATOM 519 N N . TRP A 1 73 ? -8.776 2.410 -4.460 1.00 90.94 73 TRP A N 1
ATOM 520 C CA . TRP A 1 73 ? -7.889 2.840 -5.533 1.00 90.94 73 TRP A CA 1
ATOM 521 C C . TRP A 1 73 ? -6.412 2.605 -5.194 1.00 90.94 73 TRP A C 1
ATOM 523 O O . TRP A 1 73 ? -5.669 2.092 -6.027 1.00 90.94 73 TRP A O 1
ATOM 533 N N . ARG A 1 74 ? -5.974 2.904 -3.962 1.00 92.12 74 ARG A N 1
ATOM 534 C CA . ARG A 1 74 ? -4.600 2.598 -3.525 1.00 92.12 74 ARG A CA 1
ATOM 535 C C . ARG A 1 74 ? -4.307 1.101 -3.568 1.00 92.12 74 ARG A C 1
ATOM 537 O O . ARG A 1 74 ? -3.223 0.725 -4.000 1.00 92.12 74 ARG A O 1
ATOM 544 N N . ALA A 1 75 ? -5.258 0.260 -3.170 1.00 90.50 75 ALA A N 1
ATOM 545 C CA . ALA A 1 75 ? -5.090 -1.185 -3.249 1.00 90.50 75 ALA A CA 1
ATOM 546 C C . ALA A 1 75 ? -4.901 -1.661 -4.695 1.00 90.50 75 ALA A C 1
ATOM 548 O O . ALA A 1 75 ? -3.960 -2.403 -4.954 1.00 90.50 75 ALA A O 1
ATOM 549 N N . GLU A 1 76 ? -5.709 -1.163 -5.634 1.00 89.25 76 GLU A N 1
ATOM 550 C CA . GLU A 1 76 ? -5.592 -1.490 -7.063 1.00 89.25 76 GLU A CA 1
ATOM 551 C C . GLU A 1 76 ? -4.251 -1.032 -7.663 1.00 89.25 76 GLU A C 1
ATOM 553 O O . GLU A 1 76 ? -3.642 -1.724 -8.476 1.00 89.25 76 GLU A O 1
ATOM 558 N N . VAL A 1 77 ? -3.746 0.126 -7.232 1.00 90.69 77 VAL A N 1
ATOM 559 C CA . VAL A 1 77 ? -2.427 0.628 -7.643 1.00 90.69 77 VAL A CA 1
ATOM 560 C C . VAL A 1 77 ? -1.297 -0.288 -7.157 1.00 90.69 77 VAL A C 1
ATOM 562 O O . VAL A 1 77 ? -0.331 -0.513 -7.893 1.00 90.69 77 VAL A O 1
ATOM 565 N N . ILE A 1 78 ? -1.390 -0.773 -5.915 1.00 90.50 78 ILE A N 1
ATOM 566 C CA . ILE A 1 78 ? -0.390 -1.658 -5.305 1.00 90.50 78 ILE A CA 1
ATOM 567 C C . ILE A 1 78 ? -0.441 -3.045 -5.955 1.00 90.50 78 ILE A C 1
ATOM 569 O O . ILE A 1 78 ? 0.597 -3.583 -6.352 1.00 90.50 78 ILE A O 1
ATOM 573 N N . MET A 1 79 ? -1.641 -3.616 -6.053 1.00 89.38 79 MET A N 1
ATOM 574 C CA . MET A 1 79 ? -1.905 -4.944 -6.589 1.00 89.38 79 MET A CA 1
ATOM 575 C C . MET A 1 79 ? -3.177 -4.908 -7.456 1.00 89.38 79 MET A C 1
ATOM 577 O O . MET A 1 79 ? -4.281 -4.907 -6.910 1.00 89.38 79 MET A O 1
ATOM 581 N N . PRO A 1 80 ? -3.032 -4.913 -8.792 1.00 86.31 80 PRO A N 1
ATOM 582 C CA . PRO A 1 80 ? -4.172 -4.886 -9.701 1.00 86.31 80 PRO A CA 1
ATOM 583 C C . PRO A 1 80 ? -5.064 -6.123 -9.571 1.00 86.31 80 PRO A C 1
ATOM 585 O O . PRO A 1 80 ? -4.564 -7.234 -9.372 1.00 86.31 80 PRO A O 1
ATOM 588 N N . GLY A 1 81 ? -6.370 -5.948 -9.770 1.00 85.06 81 GLY A N 1
ATOM 589 C CA . GLY A 1 81 ? -7.346 -7.041 -9.770 1.00 85.06 81 GLY A CA 1
ATOM 590 C C . GLY A 1 81 ? -7.768 -7.503 -8.375 1.00 85.06 81 GLY A C 1
ATOM 591 O O . GLY A 1 81 ? -8.129 -8.670 -8.198 1.00 85.06 81 GLY A O 1
ATOM 592 N N . ILE A 1 82 ? -7.713 -6.617 -7.379 1.00 86.56 82 ILE A N 1
ATOM 593 C CA . ILE A 1 82 ? -8.150 -6.947 -6.022 1.00 86.56 82 ILE A CA 1
ATOM 594 C C . ILE A 1 82 ? -9.683 -6.979 -5.919 1.00 86.56 82 ILE A C 1
ATOM 596 O O . ILE A 1 82 ? -10.393 -6.153 -6.492 1.00 86.56 82 ILE A O 1
ATOM 600 N N . ASP A 1 83 ? -10.216 -7.943 -5.169 1.00 84.19 83 ASP A N 1
ATOM 601 C CA . ASP A 1 83 ? -11.657 -8.065 -4.946 1.00 84.19 83 ASP A CA 1
ATOM 602 C C . ASP A 1 83 ? -12.124 -7.132 -3.820 1.00 84.19 83 ASP A C 1
ATOM 604 O O . ASP A 1 83 ? -11.902 -7.392 -2.637 1.00 84.19 83 ASP A O 1
ATOM 608 N N . LEU A 1 84 ? -12.792 -6.046 -4.209 1.00 84.75 84 LEU A N 1
ATOM 609 C CA . LEU A 1 84 ? -13.317 -5.011 -3.312 1.00 84.75 84 LEU A CA 1
ATOM 610 C C . LEU A 1 84 ? -14.773 -5.249 -2.888 1.00 84.75 84 LEU A C 1
ATOM 612 O O . LEU A 1 84 ? -15.327 -4.468 -2.119 1.00 84.75 84 LEU A O 1
ATOM 616 N N . SER A 1 85 ? -15.423 -6.295 -3.406 1.00 83.88 85 SER A N 1
ATOM 617 C CA . SER A 1 85 ? -16.847 -6.547 -3.140 1.00 83.88 85 SER A CA 1
ATOM 618 C C . SER A 1 85 ? -17.116 -7.043 -1.716 1.00 83.88 85 SER A C 1
ATOM 620 O O . SER A 1 85 ? -18.244 -6.979 -1.223 1.00 83.88 85 SER A O 1
ATOM 622 N N . ARG A 1 86 ? -16.070 -7.526 -1.041 1.00 85.75 86 ARG A N 1
ATOM 623 C CA . ARG A 1 86 ? -16.149 -8.123 0.289 1.00 85.75 86 ARG A CA 1
ATOM 624 C C . ARG A 1 86 ? -16.200 -7.050 1.368 1.00 85.75 86 ARG A C 1
ATOM 626 O O . ARG A 1 86 ? -15.503 -6.039 1.297 1.00 85.75 86 ARG A O 1
ATOM 633 N N . LYS A 1 87 ? -17.003 -7.307 2.399 1.00 87.44 87 LYS A N 1
ATOM 634 C CA . LYS A 1 87 ? -16.925 -6.563 3.654 1.00 87.44 87 LYS A CA 1
ATOM 635 C C . LYS A 1 87 ? -15.772 -7.133 4.459 1.00 87.44 87 LYS A C 1
ATOM 637 O O . LYS A 1 87 ? -15.712 -8.338 4.675 1.00 87.44 87 LYS A O 1
ATOM 642 N N . VAL A 1 88 ? -14.839 -6.272 4.824 1.00 88.69 88 VAL A N 1
ATOM 643 C CA . VAL A 1 88 ? -13.626 -6.638 5.548 1.00 88.69 88 VAL A CA 1
ATOM 644 C C . VAL A 1 88 ? -13.277 -5.513 6.502 1.00 88.69 88 VAL A C 1
ATOM 646 O O . VAL A 1 88 ? -13.672 -4.360 6.312 1.00 88.69 88 VAL A O 1
ATOM 649 N N . LYS A 1 89 ? -12.524 -5.843 7.543 1.00 89.88 89 LYS A N 1
ATOM 650 C CA . LYS A 1 89 ? -11.976 -4.835 8.442 1.00 89.88 89 LYS A CA 1
ATOM 651 C C . LYS A 1 89 ? -10.914 -4.023 7.693 1.00 89.88 89 LYS A C 1
ATOM 653 O O . LYS A 1 89 ? -10.038 -4.637 7.070 1.00 89.88 89 LYS A O 1
ATOM 658 N N . PRO A 1 90 ? -10.969 -2.680 7.703 1.00 88.38 90 PRO A N 1
ATOM 659 C CA . PRO A 1 90 ? -10.050 -1.850 6.928 1.00 88.38 90 PRO A CA 1
ATOM 660 C C . PRO A 1 90 ? -8.574 -2.147 7.185 1.00 88.38 90 PRO A C 1
ATOM 662 O O . PRO A 1 90 ? -7.785 -2.183 6.238 1.00 88.38 90 PRO A O 1
ATOM 665 N N . THR A 1 91 ? -8.194 -2.387 8.438 1.00 88.94 91 THR A N 1
ATOM 666 C CA . THR A 1 91 ? -6.789 -2.619 8.782 1.00 88.94 91 THR A CA 1
ATOM 667 C C . THR A 1 91 ? -6.331 -4.017 8.355 1.00 88.94 91 THR A C 1
ATOM 669 O O . THR A 1 91 ? -5.265 -4.158 7.750 1.00 88.94 91 THR A O 1
ATOM 672 N N . ALA A 1 92 ? -7.177 -5.038 8.532 1.00 89.44 92 ALA A N 1
ATOM 673 C CA . ALA A 1 92 ? -6.928 -6.388 8.019 1.00 89.44 92 ALA A CA 1
ATOM 674 C C . ALA A 1 92 ? -6.791 -6.401 6.486 1.00 89.44 92 ALA A C 1
ATOM 676 O O . ALA A 1 92 ? -5.842 -6.969 5.950 1.00 89.44 92 ALA A O 1
ATOM 677 N N . PHE A 1 93 ? -7.668 -5.682 5.781 1.00 91.62 93 PHE A N 1
ATOM 678 C CA . PHE A 1 93 ? -7.588 -5.530 4.329 1.00 91.62 93 PHE A CA 1
ATOM 679 C C . PHE A 1 93 ? -6.256 -4.928 3.879 1.00 91.62 93 PHE A C 1
ATOM 681 O O . PHE A 1 93 ? -5.608 -5.459 2.979 1.00 91.62 93 PHE A O 1
ATOM 688 N N . LYS A 1 94 ? -5.812 -3.833 4.510 1.00 92.56 94 LYS A N 1
ATOM 689 C CA . LYS A 1 94 ? -4.530 -3.200 4.164 1.00 92.56 94 LYS A CA 1
ATOM 690 C C . LYS A 1 94 ? -3.360 -4.151 4.393 1.00 92.56 94 LYS A C 1
ATOM 692 O O . LYS A 1 94 ? -2.448 -4.185 3.568 1.00 92.56 94 LYS A O 1
ATOM 697 N N . ARG A 1 95 ? -3.392 -4.956 5.460 1.00 92.25 95 ARG A N 1
ATOM 698 C CA . ARG A 1 95 ? -2.383 -6.000 5.678 1.00 92.25 95 ARG A CA 1
ATOM 699 C C . ARG A 1 95 ? -2.392 -7.058 4.598 1.00 92.25 95 ARG A C 1
ATOM 701 O O . ARG A 1 95 ? -1.318 -7.421 4.135 1.00 92.25 95 ARG A O 1
ATOM 708 N N . ASP A 1 96 ? -3.564 -7.528 4.196 1.00 91.44 96 ASP A N 1
ATOM 709 C CA . ASP A 1 96 ? -3.684 -8.536 3.147 1.00 91.44 96 ASP A CA 1
ATOM 710 C C . ASP A 1 96 ? -3.164 -8.004 1.812 1.00 91.44 96 ASP A C 1
ATOM 712 O O . ASP A 1 96 ? -2.387 -8.685 1.141 1.00 91.44 96 ASP A O 1
ATOM 716 N N . VAL A 1 97 ? -3.495 -6.754 1.469 1.00 91.81 97 VAL A N 1
ATOM 717 C CA . VAL A 1 97 ? -2.964 -6.082 0.275 1.00 91.81 97 VAL A CA 1
ATOM 718 C C . VAL A 1 97 ? -1.441 -5.997 0.345 1.00 91.81 97 VAL A C 1
ATOM 720 O O . VAL A 1 97 ? -0.762 -6.387 -0.600 1.00 91.81 97 VAL A O 1
ATOM 723 N N . LEU A 1 98 ? -0.885 -5.522 1.462 1.00 91.50 98 LEU A N 1
ATOM 724 C CA . LEU A 1 98 ? 0.562 -5.391 1.642 1.00 91.50 98 LEU A CA 1
ATOM 725 C C . LEU A 1 98 ? 1.278 -6.750 1.676 1.00 91.50 98 LEU A C 1
ATOM 727 O O . LEU A 1 98 ? 2.402 -6.860 1.198 1.00 91.50 98 LEU A O 1
ATOM 731 N N . ALA A 1 99 ? 0.648 -7.794 2.210 1.00 90.62 99 ALA A N 1
ATOM 732 C CA . ALA A 1 99 ? 1.216 -9.137 2.256 1.00 90.62 99 ALA A CA 1
ATOM 733 C C . ALA A 1 99 ? 1.205 -9.829 0.883 1.00 90.62 99 ALA A C 1
ATOM 735 O O . ALA A 1 99 ? 2.104 -10.624 0.597 1.00 90.62 99 ALA A O 1
ATOM 736 N N . ALA A 1 100 ? 0.198 -9.542 0.051 1.00 90.06 100 ALA A N 1
ATOM 737 C CA . ALA A 1 100 ? 0.077 -10.058 -1.312 1.00 90.06 100 ALA A CA 1
ATOM 738 C C . ALA A 1 100 ? 0.855 -9.225 -2.350 1.00 90.06 100 ALA A C 1
ATOM 740 O O . ALA A 1 100 ? 1.145 -9.718 -3.441 1.00 90.06 100 ALA A O 1
ATOM 741 N N . ALA A 1 101 ? 1.207 -7.983 -2.014 1.00 89.38 101 ALA A N 1
ATOM 742 C CA . ALA A 1 101 ? 1.958 -7.080 -2.872 1.00 89.38 101 ALA A CA 1
ATOM 743 C C . ALA A 1 101 ? 3.397 -7.551 -3.152 1.00 89.38 101 ALA A C 1
ATOM 745 O O . ALA A 1 101 ? 3.928 -8.503 -2.574 1.00 89.38 101 ALA A O 1
ATOM 746 N N . ASP A 1 102 ? 4.062 -6.827 -4.053 1.00 89.25 102 ASP A N 1
ATOM 747 C CA . ASP A 1 102 ? 5.473 -7.030 -4.363 1.00 89.25 102 ASP A CA 1
ATOM 748 C C . ASP A 1 102 ? 6.343 -6.847 -3.108 1.00 89.25 102 ASP A C 1
ATOM 750 O O . ASP A 1 102 ? 6.490 -5.745 -2.574 1.00 89.25 102 ASP A O 1
ATOM 754 N N . LYS A 1 103 ? 6.965 -7.942 -2.660 1.00 88.56 103 LYS A N 1
ATOM 755 C CA . LYS A 1 103 ? 7.812 -7.964 -1.460 1.00 88.56 103 LYS A CA 1
ATOM 756 C C . LYS A 1 103 ? 8.955 -6.960 -1.530 1.00 88.56 103 LYS A C 1
ATOM 758 O O . LYS A 1 103 ? 9.350 -6.438 -0.495 1.00 88.56 103 LYS A O 1
ATOM 763 N N . THR A 1 104 ? 9.497 -6.685 -2.717 1.00 88.81 104 THR A N 1
ATOM 764 C CA . THR A 1 104 ? 10.600 -5.725 -2.861 1.00 88.81 104 THR A CA 1
ATOM 765 C C . THR A 1 104 ? 10.137 -4.304 -2.569 1.00 88.81 104 THR A C 1
ATOM 767 O O . THR A 1 104 ? 10.824 -3.568 -1.865 1.00 88.81 104 THR A O 1
ATOM 770 N N . LEU A 1 105 ? 8.941 -3.957 -3.041 1.00 87.56 105 LEU A N 1
ATOM 771 C CA . LEU A 1 105 ? 8.308 -2.665 -2.829 1.00 87.56 105 LEU A CA 1
ATOM 772 C C . LEU A 1 105 ? 7.938 -2.467 -1.357 1.00 87.56 105 LEU A C 1
ATOM 774 O O . LEU A 1 105 ? 8.231 -1.433 -0.767 1.00 87.56 105 LEU A O 1
ATOM 778 N N . VAL A 1 106 ? 7.327 -3.479 -0.746 1.00 89.75 106 VAL A N 1
ATOM 779 C CA . VAL A 1 106 ? 6.897 -3.400 0.654 1.00 89.75 106 VAL A CA 1
ATOM 780 C C . VAL A 1 106 ? 8.105 -3.347 1.592 1.00 89.75 106 VAL A C 1
ATOM 782 O O . VAL A 1 106 ? 8.138 -2.525 2.507 1.00 89.75 106 VAL A O 1
ATOM 785 N N . ARG A 1 107 ? 9.160 -4.119 1.303 1.00 90.94 107 ARG A N 1
ATOM 786 C CA . ARG A 1 107 ? 10.422 -4.100 2.059 1.00 90.94 107 ARG A CA 1
ATOM 787 C C . ARG A 1 107 ? 11.121 -2.739 2.040 1.00 90.94 107 ARG A C 1
ATOM 789 O O . ARG A 1 107 ? 11.799 -2.406 3.004 1.00 90.94 107 ARG A O 1
ATOM 796 N N . GLN A 1 108 ? 10.953 -1.927 0.994 1.00 89.50 108 GLN A N 1
ATOM 797 C CA . GLN A 1 108 ? 11.497 -0.558 0.975 1.00 89.50 108 GLN A CA 1
ATOM 798 C C . GLN A 1 108 ? 10.867 0.347 2.039 1.00 89.50 108 GLN A C 1
ATOM 800 O O . GLN A 1 108 ? 11.489 1.325 2.444 1.00 89.50 108 GLN A O 1
ATOM 805 N N . VAL A 1 109 ? 9.651 0.027 2.482 1.00 91.56 109 VAL A N 1
ATOM 806 C CA . VAL A 1 109 ? 8.886 0.846 3.425 1.00 91.56 109 VAL A CA 1
ATOM 807 C C . VAL A 1 109 ? 8.949 0.279 4.840 1.00 91.56 109 VAL A C 1
ATOM 809 O O . VAL A 1 109 ? 9.247 1.016 5.774 1.00 91.56 109 VAL A O 1
ATOM 812 N N . VAL A 1 110 ? 8.688 -1.022 5.010 1.00 90.38 110 VAL A N 1
ATOM 813 C CA . VAL A 1 11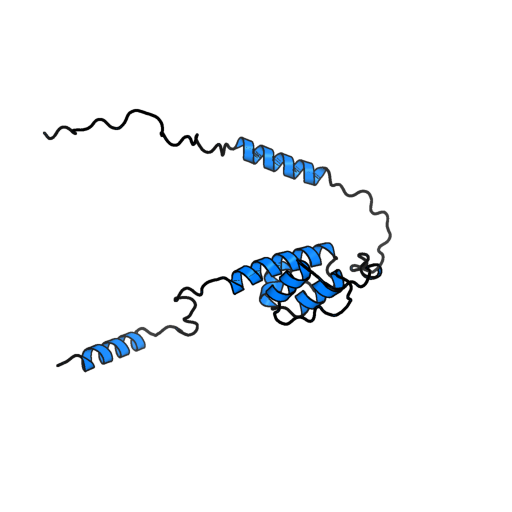0 ? 8.625 -1.666 6.340 1.00 90.38 110 VAL A CA 1
ATOM 814 C C . VAL A 1 110 ? 9.859 -2.507 6.680 1.00 90.38 110 VAL A C 1
ATOM 816 O O . VAL A 1 110 ? 9.943 -3.071 7.769 1.00 90.38 110 VAL A O 1
ATOM 819 N N . GLY A 1 111 ? 10.837 -2.602 5.775 1.00 90.06 111 GLY A N 1
ATOM 820 C CA . GLY A 1 111 ? 12.007 -3.458 5.960 1.00 90.06 111 GLY A CA 1
ATOM 821 C C . GLY A 1 111 ? 11.639 -4.942 6.003 1.00 90.06 111 GLY A C 1
ATOM 822 O O . GLY A 1 111 ? 10.733 -5.394 5.306 1.00 90.06 111 GLY A O 1
ATOM 823 N N . ASP A 1 112 ? 12.352 -5.699 6.836 1.00 88.06 112 ASP A N 1
ATOM 824 C CA . ASP A 1 112 ? 12.103 -7.129 7.074 1.00 88.06 112 ASP A CA 1
ATOM 825 C C . ASP A 1 112 ? 11.021 -7.386 8.143 1.00 88.06 112 ASP A C 1
ATOM 827 O O . ASP A 1 112 ? 10.879 -8.509 8.630 1.00 88.06 112 ASP A O 1
ATOM 831 N N . ALA A 1 113 ? 10.265 -6.356 8.538 1.00 86.75 113 ALA A N 1
ATOM 832 C CA . ALA A 1 113 ? 9.208 -6.498 9.528 1.00 86.75 113 ALA A CA 1
ATOM 833 C C . ALA A 1 113 ? 8.031 -7.329 8.990 1.00 86.75 113 ALA A C 1
ATOM 835 O O . ALA A 1 113 ? 7.606 -7.188 7.842 1.00 86.75 113 ALA A O 1
ATOM 836 N N . ASP A 1 114 ? 7.464 -8.175 9.852 1.00 86.06 114 ASP A N 1
ATOM 837 C CA . ASP A 1 114 ? 6.244 -8.915 9.538 1.00 86.06 114 ASP A CA 1
ATOM 838 C C . ASP A 1 114 ? 5.034 -7.978 9.616 1.00 86.06 114 ASP A C 1
ATOM 840 O O . ASP A 1 114 ? 4.645 -7.532 10.696 1.00 86.06 114 ASP A O 1
ATOM 844 N N . ILE A 1 115 ? 4.417 -7.710 8.465 1.00 87.00 115 ILE A N 1
ATOM 845 C CA . ILE A 1 115 ? 3.263 -6.811 8.311 1.00 87.00 115 ILE A CA 1
ATOM 846 C C . ILE A 1 115 ? 2.109 -7.223 9.232 1.00 87.00 115 ILE A C 1
ATOM 848 O O . ILE A 1 115 ? 1.393 -6.364 9.745 1.00 87.00 115 ILE A O 1
ATOM 852 N N . ARG A 1 116 ? 1.954 -8.528 9.499 1.00 86.12 116 ARG A N 1
ATOM 853 C CA . ARG A 1 116 ? 0.914 -9.061 10.395 1.00 86.12 116 ARG A CA 1
ATOM 854 C C . ARG A 1 116 ? 1.092 -8.654 11.850 1.00 86.12 116 ARG A C 1
ATOM 856 O O . ARG A 1 116 ? 0.129 -8.704 12.598 1.00 86.12 116 ARG A O 1
ATOM 863 N N . LYS A 1 117 ? 2.302 -8.255 12.236 1.00 88.12 117 LYS A N 1
ATOM 864 C CA . LYS A 1 117 ? 2.662 -7.901 13.613 1.00 88.12 117 LYS A CA 1
ATOM 865 C C . LYS A 1 117 ? 2.873 -6.405 13.816 1.00 88.12 117 LYS A C 1
ATOM 867 O O . LYS A 1 117 ? 3.191 -5.987 14.923 1.00 88.12 117 LYS A O 1
ATOM 872 N N . LEU A 1 118 ? 2.749 -5.608 12.756 1.00 84.88 118 LEU A N 1
ATOM 873 C CA . LEU A 1 118 ? 2.865 -4.156 12.848 1.00 84.88 118 LEU A CA 1
ATOM 874 C C . LEU A 1 118 ? 1.617 -3.562 13.510 1.00 84.88 118 LEU A C 1
ATOM 876 O O . LEU A 1 118 ? 0.531 -4.080 13.264 1.00 84.88 118 LEU A O 1
ATOM 880 N N . PRO A 1 119 ? 1.730 -2.468 14.281 1.00 88.44 119 PRO A N 1
ATOM 881 C CA . PRO A 1 119 ? 0.564 -1.741 14.779 1.00 88.44 119 PRO A CA 1
ATOM 882 C C . PRO A 1 119 ? -0.203 -1.083 13.621 1.00 88.44 119 PRO A C 1
ATOM 884 O O . PRO A 1 119 ? 0.370 -0.828 12.553 1.00 88.44 119 PRO A O 1
ATOM 887 N N . LYS A 1 120 ? -1.486 -0.762 13.822 1.00 88.06 120 LYS A N 1
ATOM 888 C CA . LYS A 1 120 ? -2.380 -0.232 12.774 1.00 88.06 120 LYS A CA 1
ATOM 889 C C . LYS A 1 120 ? -1.824 1.026 12.129 1.00 88.06 120 LYS A C 1
ATOM 891 O O . LYS A 1 120 ? -1.818 1.150 10.908 1.00 88.06 120 LYS A O 1
ATOM 896 N N . GLN A 1 121 ? -1.279 1.935 12.937 1.00 88.31 121 GLN A N 1
ATOM 897 C CA . GLN A 1 121 ? -0.666 3.168 12.437 1.00 88.31 121 GLN A CA 1
ATOM 898 C C . GLN A 1 121 ? 0.476 2.884 11.452 1.00 88.31 121 GLN A C 1
ATOM 900 O O . GLN A 1 121 ? 0.586 3.534 10.413 1.00 88.31 121 GLN A O 1
ATOM 905 N N . SER A 1 122 ? 1.313 1.885 11.743 1.00 89.31 122 SER A N 1
ATOM 906 C CA . SER A 1 122 ? 2.395 1.473 10.848 1.00 89.31 122 SER A CA 1
ATOM 907 C C . SER A 1 122 ? 1.867 0.816 9.577 1.00 89.31 122 SER A C 1
ATOM 909 O O . SER A 1 122 ? 2.413 1.072 8.506 1.00 89.31 122 SER A O 1
ATOM 911 N N . VAL A 1 123 ? 0.797 0.022 9.663 1.00 91.06 123 VAL A N 1
ATOM 912 C CA . VAL A 1 123 ? 0.130 -0.567 8.489 1.00 91.06 123 VAL A CA 1
ATOM 913 C C . VAL A 1 123 ? -0.457 0.518 7.591 1.00 91.06 123 VAL A C 1
ATOM 915 O O . VAL A 1 123 ? -0.260 0.478 6.380 1.00 91.06 123 VAL A O 1
ATOM 918 N N . ASP A 1 124 ? -1.117 1.520 8.166 1.00 91.62 124 ASP A N 1
ATOM 919 C CA . ASP A 1 124 ? -1.711 2.634 7.428 1.00 91.62 124 ASP A CA 1
ATOM 920 C C . ASP A 1 124 ? -0.656 3.493 6.727 1.00 91.62 124 ASP A C 1
ATOM 922 O O . ASP A 1 124 ? -0.798 3.828 5.546 1.00 91.62 124 ASP A O 1
ATOM 926 N N . MET A 1 125 ? 0.434 3.810 7.430 1.00 92.56 125 MET A N 1
ATOM 927 C CA . MET A 1 125 ? 1.571 4.513 6.838 1.00 92.56 125 MET A CA 1
ATOM 928 C C . MET A 1 125 ? 2.213 3.690 5.722 1.00 92.56 125 MET A C 1
ATOM 930 O O . MET A 1 125 ? 2.477 4.227 4.644 1.00 92.56 125 MET A O 1
ATOM 934 N N . ALA A 1 126 ? 2.421 2.391 5.951 1.00 92.50 126 ALA A N 1
ATOM 935 C CA . ALA A 1 126 ? 2.999 1.500 4.959 1.00 92.50 126 ALA A CA 1
ATOM 936 C C . ALA A 1 126 ? 2.122 1.411 3.711 1.00 92.50 126 ALA A C 1
ATOM 938 O O . ALA A 1 126 ? 2.614 1.571 2.600 1.00 92.50 126 ALA A O 1
ATOM 939 N N . PHE A 1 127 ? 0.816 1.236 3.888 1.00 94.38 127 PHE A N 1
ATOM 940 C CA . PHE A 1 127 ? -0.151 1.170 2.801 1.00 94.38 127 PHE A CA 1
ATOM 941 C C . PHE A 1 127 ? -0.122 2.433 1.935 1.00 94.38 127 PHE A C 1
ATOM 943 O O . PHE A 1 127 ? -0.032 2.350 0.709 1.00 94.38 127 PHE A O 1
ATOM 950 N N . ASN A 1 128 ? -0.107 3.610 2.561 1.00 94.06 128 ASN A N 1
ATOM 951 C CA . ASN A 1 128 ? -0.016 4.873 1.837 1.00 94.06 128 ASN A CA 1
ATOM 952 C C . ASN A 1 128 ? 1.324 5.018 1.105 1.00 94.06 128 ASN A C 1
ATOM 954 O O . ASN A 1 128 ? 1.331 5.286 -0.097 1.00 94.06 128 ASN A O 1
ATOM 958 N N . ALA A 1 129 ? 2.449 4.788 1.782 1.00 92.69 129 ALA A N 1
ATOM 959 C CA . ALA A 1 129 ? 3.776 4.923 1.183 1.00 92.69 129 ALA A CA 1
ATOM 960 C C . ALA A 1 129 ? 3.995 3.939 0.023 1.00 92.69 129 ALA A C 1
ATOM 962 O O . 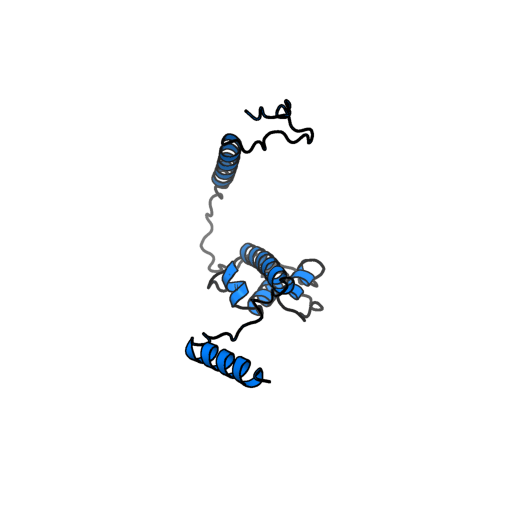ALA A 1 129 ? 4.424 4.342 -1.059 1.00 92.69 129 ALA A O 1
ATOM 963 N N . VAL A 1 130 ? 3.630 2.668 0.208 1.00 92.38 130 VAL A N 1
ATOM 964 C CA . VAL A 1 130 ? 3.704 1.636 -0.836 1.00 92.38 130 VAL A CA 1
ATOM 965 C C . VAL A 1 130 ? 2.826 2.023 -2.024 1.00 92.38 130 VAL A C 1
ATOM 967 O O . VAL A 1 130 ? 3.265 1.869 -3.162 1.00 92.38 130 VAL A O 1
ATOM 970 N N . SER A 1 131 ? 1.636 2.595 -1.794 1.00 92.44 131 SER A N 1
ATOM 971 C CA . SER A 1 131 ? 0.787 3.077 -2.888 1.00 92.44 131 SER A CA 1
ATOM 972 C C . SER A 1 131 ? 1.447 4.195 -3.698 1.00 92.44 131 SER A C 1
ATOM 974 O O . SER A 1 131 ? 1.399 4.149 -4.921 1.00 92.44 131 SER A O 1
ATOM 976 N N . GLU A 1 132 ? 2.124 5.162 -3.071 1.00 90.06 132 GLU A N 1
ATOM 977 C CA . GLU A 1 132 ? 2.795 6.248 -3.802 1.00 90.06 132 GLU A CA 1
ATOM 978 C C . GLU A 1 132 ? 4.003 5.745 -4.603 1.00 90.06 132 GLU A C 1
ATOM 980 O O . GLU A 1 132 ? 4.191 6.134 -5.759 1.00 90.06 132 GLU A O 1
ATOM 985 N N . ILE A 1 133 ? 4.790 4.821 -4.043 1.00 89.75 133 ILE A N 1
ATOM 986 C CA . ILE A 1 133 ? 5.914 4.219 -4.774 1.00 89.75 133 ILE A CA 1
ATOM 987 C C . ILE A 1 133 ? 5.388 3.358 -5.934 1.00 89.75 133 ILE A C 1
ATOM 989 O O . ILE A 1 133 ? 5.922 3.423 -7.045 1.00 89.75 133 ILE A O 1
ATOM 993 N N . ALA A 1 134 ? 4.306 2.600 -5.718 1.00 87.19 134 ALA A N 1
ATOM 994 C CA . ALA A 1 134 ? 3.649 1.814 -6.760 1.00 87.19 134 ALA A CA 1
ATOM 995 C C . ALA A 1 134 ? 3.126 2.696 -7.902 1.00 87.19 134 ALA A C 1
ATOM 997 O O . ALA A 1 134 ? 3.353 2.365 -9.066 1.00 87.19 134 ALA A O 1
ATOM 998 N N . LYS A 1 135 ? 2.511 3.853 -7.607 1.00 87.75 135 LYS A N 1
ATOM 999 C CA . LYS A 1 135 ? 2.140 4.830 -8.649 1.00 87.75 135 LYS A CA 1
ATOM 1000 C C . LYS A 1 135 ? 3.352 5.252 -9.453 1.00 87.75 135 LYS A C 1
ATOM 1002 O O . LYS A 1 135 ? 3.297 5.203 -10.675 1.00 87.75 135 LYS A O 1
ATOM 1007 N N . GLY A 1 136 ? 4.438 5.629 -8.775 1.00 79.56 136 GLY A N 1
ATOM 1008 C CA . GLY A 1 136 ? 5.684 6.025 -9.425 1.00 79.56 136 GLY A CA 1
ATOM 1009 C C . GLY A 1 136 ? 6.223 4.932 -10.345 1.00 79.56 136 GLY A C 1
ATOM 1010 O O . GLY A 1 136 ? 6.638 5.226 -11.459 1.00 79.56 136 GLY A O 1
ATOM 1011 N N . ARG A 1 137 ? 6.152 3.659 -9.940 1.00 78.88 137 ARG A N 1
ATOM 1012 C CA . ARG A 1 137 ? 6.509 2.522 -10.803 1.00 78.88 137 ARG A CA 1
ATOM 1013 C C . ARG A 1 137 ? 5.589 2.410 -12.021 1.00 78.88 137 ARG A C 1
ATOM 1015 O O . ARG A 1 137 ? 6.080 2.184 -13.122 1.00 78.88 137 ARG A O 1
ATOM 1022 N N . ASN A 1 138 ? 4.283 2.574 -11.826 1.00 69.81 138 ASN A N 1
ATOM 1023 C CA . ASN A 1 138 ? 3.273 2.379 -12.867 1.00 69.81 138 ASN A CA 1
ATOM 1024 C C . ASN A 1 138 ? 3.219 3.543 -13.878 1.00 69.81 138 ASN A C 1
ATOM 1026 O O . ASN A 1 138 ? 2.811 3.336 -15.017 1.00 69.81 138 ASN A O 1
ATOM 1030 N N . THR A 1 139 ? 3.634 4.754 -13.492 1.00 68.12 139 THR A N 1
ATOM 1031 C CA . THR A 1 139 ? 3.635 5.948 -14.362 1.00 68.12 139 THR A CA 1
ATOM 1032 C C . THR A 1 139 ? 5.015 6.324 -14.893 1.00 68.12 139 THR A C 1
ATOM 1034 O O . THR A 1 139 ? 5.117 7.205 -15.749 1.00 68.12 139 THR A O 1
ATOM 1037 N N . ARG A 1 140 ? 6.092 5.673 -14.429 1.00 65.06 140 ARG A N 1
ATOM 1038 C CA . ARG A 1 140 ? 7.439 5.911 -14.952 1.00 65.06 140 ARG A CA 1
ATOM 1039 C C . ARG A 1 140 ? 7.510 5.429 -16.394 1.00 65.06 140 ARG A C 1
ATOM 1041 O O . ARG A 1 140 ? 7.681 4.240 -16.655 1.00 65.06 140 ARG A O 1
ATOM 1048 N N . SER A 1 141 ? 7.444 6.377 -17.326 1.00 59.31 141 SER A N 1
ATOM 1049 C CA . SER A 1 141 ? 7.831 6.161 -18.716 1.00 59.31 141 SER A CA 1
ATOM 1050 C C . SER A 1 141 ? 9.191 5.484 -18.718 1.00 59.31 141 SER A C 1
ATOM 1052 O O . SER A 1 141 ? 10.167 6.039 -18.208 1.00 59.31 141 SER A O 1
ATOM 1054 N N . THR A 1 142 ? 9.256 4.259 -19.231 1.00 58.69 142 THR A N 1
ATOM 1055 C CA . THR A 1 142 ? 10.521 3.552 -19.362 1.00 58.69 142 THR A CA 1
ATOM 1056 C C . THR A 1 142 ? 11.340 4.318 -20.393 1.00 58.69 142 THR A C 1
ATOM 1058 O O . THR A 1 142 ? 11.141 4.173 -21.596 1.00 58.69 142 THR A O 1
ATOM 1061 N N . THR A 1 143 ? 12.213 5.218 -19.940 1.00 60.81 143 THR A N 1
ATOM 1062 C CA . THR A 1 143 ? 13.211 5.840 -20.808 1.00 60.81 143 THR A CA 1
ATOM 1063 C C . THR A 1 143 ? 13.981 4.711 -21.487 1.00 60.81 143 THR A C 1
ATOM 1065 O O . THR A 1 143 ? 14.267 3.699 -20.850 1.00 60.81 143 THR A O 1
ATOM 1068 N N . GLY A 1 144 ? 14.279 4.839 -22.785 1.00 58.84 144 GLY A N 1
ATOM 1069 C CA . GLY A 1 144 ? 14.790 3.733 -23.614 1.00 58.84 144 GLY A CA 1
ATOM 1070 C C . GLY A 1 144 ? 16.059 3.039 -23.093 1.00 58.84 144 GLY A C 1
ATOM 1071 O O . GLY A 1 144 ? 16.380 1.940 -23.537 1.00 58.84 144 GLY A O 1
ATOM 1072 N N . ASP A 1 145 ? 16.746 3.642 -22.124 1.00 57.47 145 ASP A N 1
ATOM 1073 C CA . ASP A 1 145 ? 17.872 3.058 -21.397 1.00 57.47 145 ASP A CA 1
ATOM 1074 C C . ASP A 1 145 ? 17.443 1.946 -20.409 1.00 57.47 145 ASP A C 1
ATOM 1076 O O . ASP A 1 145 ? 18.073 0.896 -20.323 1.00 57.47 145 ASP A O 1
ATOM 1080 N N . ALA A 1 146 ? 16.288 2.097 -19.748 1.00 54.62 146 ALA A N 1
ATOM 1081 C CA . ALA A 1 146 ? 15.712 1.096 -18.841 1.00 54.62 146 ALA A CA 1
ATOM 1082 C C . ALA A 1 146 ? 15.058 -0.099 -19.573 1.00 54.62 146 ALA A C 1
ATOM 1084 O O . ALA A 1 146 ? 14.801 -1.134 -18.962 1.00 54.62 146 ALA A O 1
ATOM 1085 N N . GLN A 1 147 ? 14.827 0.006 -20.888 1.00 53.62 147 GLN A N 1
ATOM 1086 C CA . GLN A 1 147 ? 14.347 -1.091 -21.747 1.00 53.62 147 GLN A CA 1
ATOM 1087 C C . GLN A 1 147 ? 15.464 -2.015 -22.250 1.00 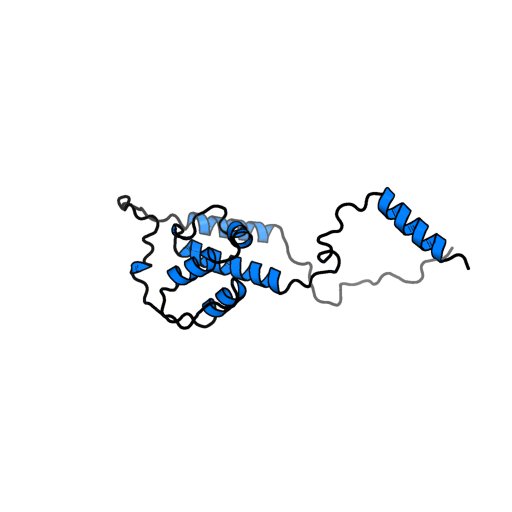53.62 147 GLN A C 1
ATOM 1089 O O . GLN A 1 147 ? 15.208 -2.896 -23.072 1.00 53.62 147 GLN A O 1
ATOM 1094 N N . ARG A 1 148 ? 16.697 -1.872 -21.752 1.00 54.97 148 ARG A N 1
ATOM 1095 C CA . ARG A 1 148 ? 17.800 -2.785 -22.075 1.00 54.97 148 ARG A CA 1
ATOM 1096 C C . ARG A 1 148 ? 18.141 -3.703 -20.893 1.00 54.97 148 ARG A C 1
ATOM 1098 O O . ARG A 1 148 ? 19.274 -3.665 -20.424 1.00 54.97 148 ARG A O 1
ATOM 1105 N N . PRO A 1 149 ? 17.239 -4.601 -20.441 1.00 51.91 149 PRO A N 1
ATOM 1106 C CA . PRO A 1 149 ? 17.541 -5.540 -19.359 1.00 51.91 149 PRO A CA 1
ATOM 1107 C C . PRO A 1 149 ? 18.578 -6.610 -19.755 1.00 51.91 149 PRO A C 1
ATOM 1109 O O . PRO A 1 149 ? 18.869 -7.492 -18.958 1.00 51.91 149 PRO A O 1
ATOM 1112 N N . ASN A 1 150 ? 19.140 -6.554 -20.973 1.00 52.34 150 ASN A N 1
ATOM 1113 C CA . ASN A 1 150 ? 20.084 -7.550 -21.473 1.00 52.34 150 ASN A CA 1
ATOM 1114 C C . ASN A 1 150 ? 21.238 -6.989 -22.328 1.00 52.34 150 ASN A C 1
ATOM 1116 O O . ASN A 1 150 ? 21.808 -7.723 -23.131 1.00 52.34 150 ASN A O 1
ATOM 1120 N N . MET A 1 151 ? 21.651 -5.725 -22.150 1.00 49.78 151 MET A N 1
ATOM 1121 C CA . MET A 1 151 ? 23.035 -5.363 -22.511 1.00 49.78 151 MET A CA 1
ATOM 1122 C C . MET A 1 151 ? 23.976 -5.795 -21.384 1.00 49.78 151 MET A C 1
ATOM 1124 O O . MET A 1 151 ? 24.698 -4.989 -20.803 1.00 49.78 151 MET A O 1
ATOM 1128 N N . GLY A 1 152 ? 23.956 -7.093 -21.065 1.00 52.53 152 GLY A N 1
ATOM 1129 C CA . GLY A 1 152 ? 25.095 -7.714 -20.410 1.00 52.53 152 GLY A CA 1
ATOM 1130 C C . GLY A 1 152 ? 26.306 -7.388 -21.268 1.00 52.53 152 GLY A C 1
ATOM 1131 O O . GLY A 1 152 ? 26.284 -7.684 -22.459 1.00 52.53 152 GLY A O 1
ATOM 1132 N N . MET A 1 153 ? 27.261 -6.668 -20.672 1.00 54.53 153 MET A N 1
ATOM 1133 C CA . MET A 1 153 ? 28.548 -6.248 -21.226 1.00 54.53 153 MET A CA 1
ATOM 1134 C C . MET A 1 153 ? 28.806 -6.842 -22.613 1.00 54.53 153 MET A C 1
ATOM 1136 O O . MET A 1 153 ? 29.339 -7.947 -22.728 1.00 54.53 153 MET A O 1
ATOM 1140 N N . THR A 1 154 ? 28.417 -6.132 -23.677 1.00 60.12 154 THR A N 1
ATOM 1141 C CA . THR A 1 154 ? 28.912 -6.467 -25.010 1.00 60.12 154 THR A CA 1
ATOM 1142 C C . THR A 1 154 ? 30.418 -6.290 -24.912 1.00 60.12 154 THR A C 1
ATOM 1144 O O . THR A 1 154 ? 30.910 -5.161 -24.885 1.00 60.12 154 THR A O 1
ATOM 1147 N N . SER A 1 155 ? 31.153 -7.391 -24.734 1.00 70.25 155 SER A N 1
ATOM 1148 C CA . SER A 1 155 ? 32.607 -7.353 -24.628 1.00 70.25 155 SER A CA 1
ATOM 1149 C C . SER A 1 155 ? 33.148 -6.564 -25.819 1.00 70.25 155 SER A C 1
ATOM 1151 O O . SER A 1 155 ? 32.565 -6.610 -26.906 1.00 70.25 155 SER A O 1
ATOM 1153 N N . ILE A 1 156 ? 34.250 -5.835 -25.646 1.00 70.94 156 ILE A N 1
ATOM 1154 C CA . ILE A 1 156 ? 34.839 -5.011 -26.719 1.00 70.94 156 ILE A CA 1
ATOM 1155 C C . ILE A 1 156 ? 35.018 -5.835 -28.010 1.00 70.94 156 ILE A C 1
ATOM 1157 O O . ILE A 1 156 ? 34.802 -5.337 -29.112 1.00 70.94 156 ILE A O 1
ATOM 1161 N N . ALA A 1 157 ? 35.302 -7.134 -27.876 1.00 76.31 157 ALA A N 1
ATOM 1162 C CA . ALA A 1 157 ? 35.358 -8.080 -28.986 1.00 76.31 157 ALA A CA 1
ATOM 1163 C C . ALA A 1 157 ? 34.020 -8.236 -29.741 1.00 76.31 157 ALA A C 1
ATOM 1165 O O . ALA A 1 157 ? 34.015 -8.258 -30.970 1.00 76.31 157 ALA A O 1
ATOM 1166 N N . SER A 1 158 ? 32.889 -8.317 -29.035 1.00 76.06 158 SER A N 1
ATOM 1167 C CA . SER A 1 158 ? 31.558 -8.403 -29.654 1.00 76.06 158 SER A CA 1
ATOM 1168 C C . SER A 1 158 ? 31.167 -7.122 -30.402 1.00 76.06 158 SER A C 1
ATOM 1170 O O . SER A 1 158 ? 30.636 -7.211 -31.508 1.00 76.06 158 SER A O 1
ATOM 1172 N N . LEU A 1 159 ? 31.521 -5.946 -29.868 1.00 78.12 159 LEU A N 1
ATOM 1173 C CA . LEU A 1 159 ? 31.316 -4.656 -30.539 1.00 78.12 159 LEU A CA 1
ATOM 1174 C C . LEU A 1 159 ? 32.196 -4.519 -31.786 1.00 78.12 159 LEU A C 1
ATOM 1176 O O . LEU A 1 159 ? 31.721 -4.112 -32.844 1.00 78.12 159 LEU A O 1
ATOM 1180 N N . ASN A 1 160 ? 33.466 -4.916 -31.692 1.00 81.88 160 ASN A N 1
ATOM 1181 C CA . ASN A 1 160 ? 34.381 -4.887 -32.831 1.00 81.88 160 ASN A CA 1
ATOM 1182 C C . ASN A 1 160 ? 33.933 -5.831 -33.950 1.00 81.88 160 ASN A C 1
ATOM 1184 O O . ASN A 1 160 ? 34.042 -5.471 -35.120 1.00 81.88 160 ASN A O 1
ATOM 1188 N N . LYS A 1 161 ? 33.386 -7.005 -33.609 1.00 81.81 161 LYS A N 1
ATOM 1189 C CA . LYS A 1 161 ? 32.828 -7.939 -34.592 1.00 81.81 161 LYS A CA 1
ATOM 1190 C C . LYS A 1 161 ? 31.603 -7.354 -35.298 1.00 81.81 161 LYS A C 1
ATOM 1192 O O . LYS A 1 161 ? 31.578 -7.329 -36.521 1.00 81.81 161 LYS A O 1
ATOM 1197 N N . GLN A 1 162 ? 30.650 -6.797 -34.547 1.00 79.88 162 GLN A N 1
ATOM 1198 C CA . GLN A 1 162 ? 29.478 -6.127 -35.129 1.00 79.88 162 GLN A CA 1
ATOM 1199 C C . GLN A 1 162 ? 29.871 -4.952 -36.035 1.00 79.88 162 GLN A C 1
ATOM 1201 O O . GLN A 1 162 ? 29.308 -4.794 -37.116 1.00 79.88 162 GLN A O 1
ATOM 1206 N N . ASN A 1 163 ? 30.871 -4.160 -35.636 1.00 78.94 163 ASN A N 1
ATOM 1207 C CA . ASN A 1 163 ? 31.392 -3.074 -36.465 1.00 78.94 163 ASN A CA 1
ATOM 1208 C C . ASN A 1 163 ? 32.078 -3.594 -37.735 1.00 78.94 163 ASN A C 1
ATOM 1210 O O . ASN A 1 163 ? 31.868 -3.035 -38.810 1.00 78.94 163 ASN A O 1
ATOM 1214 N N . ALA A 1 164 ? 32.880 -4.656 -37.641 1.00 81.56 164 ALA A N 1
ATOM 1215 C CA . ALA A 1 164 ? 33.516 -5.268 -38.805 1.00 81.56 164 ALA A CA 1
ATOM 1216 C C . ALA A 1 164 ? 32.473 -5.807 -39.797 1.00 81.56 164 ALA A C 1
ATOM 1218 O O . ALA A 1 164 ? 32.563 -5.511 -40.989 1.00 81.56 164 ALA A O 1
ATOM 1219 N N . ASP A 1 165 ? 31.448 -6.505 -39.303 1.00 82.06 165 ASP A N 1
ATOM 1220 C CA . ASP A 1 165 ? 30.347 -7.030 -40.114 1.00 82.06 165 ASP A CA 1
ATOM 1221 C C . ASP A 1 165 ? 29.583 -5.882 -40.805 1.00 82.06 165 ASP A C 1
ATOM 1223 O O . ASP A 1 165 ? 29.339 -5.922 -42.014 1.00 82.06 165 ASP A O 1
ATOM 1227 N N . PHE A 1 166 ? 29.302 -4.798 -40.076 1.00 80.62 166 PHE A N 1
ATOM 1228 C CA . PHE A 1 166 ? 28.649 -3.597 -40.605 1.00 80.62 166 PHE A CA 1
ATOM 1229 C C . PHE A 1 166 ? 29.443 -2.912 -41.728 1.00 80.62 166 PHE A C 1
ATOM 1231 O O . PHE A 1 166 ? 28.863 -2.506 -42.737 1.00 80.62 166 PHE A O 1
ATOM 1238 N N . TRP A 1 167 ? 30.766 -2.788 -41.585 1.00 82.88 167 TRP A N 1
ATOM 1239 C CA . TRP A 1 167 ? 31.618 -2.191 -42.619 1.00 82.88 167 TRP A CA 1
ATOM 1240 C C . TRP A 1 167 ? 31.875 -3.134 -43.798 1.00 82.88 167 TRP A C 1
ATOM 1242 O O . TRP A 1 167 ? 32.023 -2.664 -44.926 1.00 82.88 167 TRP A O 1
ATOM 1252 N N . SER A 1 168 ? 31.892 -4.449 -43.570 1.00 78.31 168 SER A N 1
ATOM 1253 C CA . SER A 1 168 ? 32.075 -5.445 -44.632 1.00 78.31 168 SER A CA 1
ATOM 1254 C C . SER A 1 168 ? 30.903 -5.468 -45.618 1.00 78.31 168 SER A C 1
ATOM 1256 O O . SER A 1 168 ? 31.122 -5.492 -46.827 1.00 78.31 168 SER A O 1
ATOM 1258 N N . ASN A 1 169 ? 29.673 -5.315 -45.119 1.00 70.88 169 ASN A N 1
ATOM 1259 C CA . ASN A 1 169 ? 28.454 -5.296 -45.932 1.00 70.88 169 ASN A CA 1
ATOM 1260 C C . ASN A 1 169 ? 28.177 -3.939 -46.605 1.00 70.88 169 ASN A C 1
ATOM 1262 O O . ASN A 1 169 ? 27.181 -3.795 -47.311 1.00 70.88 169 ASN A O 1
ATOM 1266 N N . ARG A 1 170 ? 29.036 -2.934 -46.384 1.00 67.81 170 ARG A N 1
ATOM 1267 C CA . ARG A 1 170 ? 28.947 -1.598 -47.001 1.00 67.81 170 ARG A CA 1
ATOM 1268 C C . ARG A 1 170 ? 29.967 -1.354 -48.112 1.00 67.81 170 ARG A C 1
ATOM 1270 O O . ARG A 1 170 ? 29.981 -0.259 -48.666 1.00 67.81 170 ARG A O 1
ATOM 1277 N N . LYS A 1 171 ? 30.800 -2.339 -48.458 1.00 59.62 171 LYS A N 1
ATOM 1278 C CA . LYS A 1 171 ? 31.655 -2.258 -49.649 1.00 59.62 171 LYS A CA 1
ATOM 1279 C C . LYS A 1 171 ? 30.846 -2.624 -50.896 1.00 59.62 171 LYS A C 1
ATOM 1281 O O . LYS A 1 171 ? 30.859 -3.772 -51.331 1.00 59.62 171 LYS A O 1
ATOM 1286 N N . GLY A 1 172 ? 30.113 -1.635 -51.402 1.00 55.22 172 GLY A N 1
ATOM 1287 C CA . GLY A 1 172 ? 29.885 -1.479 -52.840 1.00 55.22 172 GLY A CA 1
ATOM 1288 C C . GLY A 1 172 ? 31.096 -0.815 -53.477 1.00 55.22 172 GLY A C 1
ATOM 1289 O O . GLY A 1 172 ? 31.723 0.021 -52.783 1.00 55.22 172 GLY A O 1
#

Foldseek 3Di:
DDDDPDPDDPDDDPPPDDDPPPDVVVVVVVVVVVVCVVVVPPPPDPPDDPPVQLAPQCLVVAWFAQDDDPLVVLLCLQPNPDDRVGRDRSQVVLLVSLVPGDPVLLCVQVNPDRSNNDYSVSSVSSSVSSSVVSVCVVPPDCDVVNVCPPVPPCDPVNVVVVVVVVVVVPPD